Protein AF-V4AM12-F1 (afdb_monomer)

Solvent-accessible surface area (backbone atoms only — not comparable to full-atom values): 3518 Å² total; per-residue (Å²): 109,72,66,59,52,51,50,51,53,55,70,67,40,64,88,52,47,80,67,76,98,51,38,53,62,58,34,46,54,50,17,44,76,71,70,64,69,59,64,64,68,56,54,54,51,39,64,75,33,70,86,38,61,84,63,35,48,125

Secondary structure (DSSP, 8-state):
-HHHHHHHHHHH-GGG---SSS-HHHHHHHHHHTT----HHHHHHHHHTTT-HHHH--

Structure (mmCIF, N/CA/C/O backbone):
data_AF-V4AM12-F1
#
_entry.id   AF-V4AM12-F1
#
loop_
_atom_site.group_PDB
_atom_site.id
_atom_site.type_symbol
_atom_site.label_atom_id
_atom_site.label_alt_id
_atom_site.label_comp_id
_atom_site.label_asym_id
_atom_site.label_entity_id
_atom_site.label_seq_id
_atom_site.pdbx_PDB_ins_code
_atom_site.Cartn_x
_atom_site.Cartn_y
_atom_site.Cartn_z
_atom_site.occupancy
_atom_site.B_iso_or_equiv
_atom_site.auth_seq_id
_atom_site.auth_comp_id
_atom_site.auth_asym_id
_atom_site.auth_atom_id
_atom_site.pdbx_PDB_model_num
ATOM 1 N N . GLU A 1 1 ? 4.470 15.852 3.888 1.00 63.19 1 GLU A N 1
ATOM 2 C CA . GLU A 1 1 ? 5.266 15.233 4.977 1.00 63.19 1 GLU A CA 1
ATOM 3 C C . GLU A 1 1 ? 4.479 14.132 5.686 1.00 63.19 1 GLU A C 1
ATOM 5 O O . GLU A 1 1 ? 4.882 12.984 5.591 1.00 63.19 1 GLU A O 1
ATOM 10 N N . LYS A 1 2 ? 3.312 14.433 6.278 1.00 84.56 2 LYS A N 1
ATOM 11 C CA . LYS A 1 2 ? 2.455 13.435 6.955 1.00 84.56 2 LYS A CA 1
ATOM 12 C C . LYS A 1 2 ? 2.039 12.245 6.074 1.00 84.56 2 LYS A C 1
ATOM 14 O O . LYS A 1 2 ? 2.046 11.117 6.551 1.00 84.56 2 LYS A O 1
ATOM 19 N N . ASP A 1 3 ? 1.746 12.485 4.799 1.00 91.50 3 ASP A N 1
ATOM 20 C CA . ASP A 1 3 ? 1.315 11.436 3.863 1.00 91.50 3 ASP A CA 1
ATOM 21 C C . ASP A 1 3 ? 2.437 10.439 3.541 1.00 91.50 3 ASP A C 1
ATOM 23 O O . ASP A 1 3 ? 2.232 9.228 3.558 1.00 91.50 3 ASP A O 1
ATOM 27 N N . LEU A 1 4 ? 3.661 10.934 3.338 1.00 90.81 4 LEU A N 1
ATOM 28 C CA . LEU A 1 4 ? 4.831 10.079 3.130 1.00 90.81 4 LEU A CA 1
ATOM 29 C C . LEU A 1 4 ? 5.194 9.297 4.400 1.00 90.81 4 LEU A C 1
ATOM 31 O O . LEU A 1 4 ? 5.602 8.146 4.300 1.00 90.81 4 LEU A O 1
ATOM 35 N N . GLU A 1 5 ? 5.012 9.873 5.592 1.00 93.81 5 GLU A N 1
ATOM 36 C CA . GLU A 1 5 ? 5.198 9.149 6.860 1.00 93.81 5 GLU A CA 1
ATOM 37 C C . GLU A 1 5 ? 4.156 8.037 7.061 1.00 93.81 5 GLU A C 1
ATOM 39 O O . GLU A 1 5 ? 4.490 6.952 7.549 1.00 93.81 5 GLU A O 1
ATOM 44 N N . LEU A 1 6 ? 2.910 8.252 6.622 1.00 94.38 6 LEU A N 1
ATOM 45 C CA . LEU A 1 6 ? 1.887 7.205 6.588 1.00 94.38 6 LEU A CA 1
ATOM 46 C C . LEU A 1 6 ? 2.309 6.059 5.657 1.00 94.38 6 LEU A C 1
ATOM 48 O O . LEU A 1 6 ? 2.248 4.894 6.053 1.00 94.38 6 LEU A O 1
ATOM 52 N N . LEU A 1 7 ? 2.784 6.381 4.450 1.00 94.56 7 LEU A N 1
ATOM 53 C CA . LEU A 1 7 ? 3.265 5.379 3.495 1.00 94.56 7 LEU A CA 1
ATOM 54 C C . LEU A 1 7 ? 4.498 4.633 4.013 1.00 94.56 7 LEU A C 1
ATOM 56 O O . LEU A 1 7 ? 4.532 3.410 3.933 1.00 94.56 7 LEU A O 1
ATOM 60 N N . LYS A 1 8 ? 5.461 5.321 4.635 1.00 93.69 8 LYS A N 1
ATOM 61 C CA . LYS A 1 8 ? 6.615 4.680 5.292 1.00 93.69 8 LYS A CA 1
ATOM 62 C C . LYS A 1 8 ? 6.182 3.728 6.404 1.00 93.69 8 LYS A C 1
ATOM 64 O O . LYS A 1 8 ? 6.713 2.626 6.514 1.00 93.69 8 LYS A O 1
ATOM 69 N N . SER A 1 9 ? 5.207 4.130 7.216 1.00 94.06 9 SER A N 1
ATOM 70 C CA . SER A 1 9 ? 4.670 3.282 8.285 1.00 94.06 9 SER A CA 1
ATOM 71 C C . SER A 1 9 ? 3.996 2.032 7.713 1.00 94.06 9 SER A C 1
ATOM 73 O O . SER A 1 9 ? 4.235 0.923 8.190 1.00 94.06 9 SER A O 1
ATOM 75 N N . PHE A 1 10 ? 3.217 2.188 6.638 1.00 95.19 10 PHE A N 1
ATOM 76 C CA . PHE A 1 10 ? 2.643 1.065 5.894 1.00 95.19 10 PHE A CA 1
ATOM 77 C C . PHE A 1 10 ? 3.738 0.150 5.324 1.00 95.19 10 PHE A C 1
ATOM 79 O O . PHE A 1 10 ? 3.684 -1.069 5.485 1.00 95.19 10 PHE A O 1
ATOM 86 N N . ASP A 1 11 ? 4.776 0.727 4.723 1.00 94.00 11 ASP A N 1
ATOM 87 C CA . ASP A 1 11 ? 5.924 0.042 4.125 1.00 94.00 11 ASP A CA 1
ATOM 88 C C . ASP A 1 11 ? 6.749 -0.791 5.116 1.00 94.00 11 ASP A C 1
ATOM 90 O O . ASP A 1 11 ? 7.376 -1.776 4.710 1.00 94.00 11 ASP A O 1
ATOM 94 N N . LEU A 1 12 ? 6.776 -0.387 6.387 1.00 93.00 12 LEU A N 1
ATOM 95 C CA . LEU A 1 12 ? 7.469 -1.070 7.483 1.00 93.00 12 LEU A CA 1
ATOM 96 C C . LEU A 1 12 ? 6.580 -2.079 8.219 1.00 93.00 12 LEU A C 1
ATOM 98 O O . LEU A 1 12 ? 7.107 -2.972 8.879 1.00 93.00 12 LEU A O 1
ATOM 102 N N . ASN A 1 13 ? 5.252 -1.982 8.103 1.00 93.81 13 ASN A N 1
ATOM 103 C CA . ASN A 1 13 ? 4.365 -2.943 8.747 1.00 93.81 13 ASN A CA 1
ATOM 104 C C . ASN A 1 13 ? 4.401 -4.296 8.013 1.00 93.81 13 ASN A C 1
ATOM 106 O O . ASN A 1 13 ? 3.842 -4.437 6.927 1.00 93.81 13 ASN A O 1
ATOM 110 N N . HIS A 1 14 ? 5.031 -5.303 8.618 1.00 90.31 14 HIS A N 1
ATOM 111 C CA . HIS A 1 14 ? 5.149 -6.656 8.068 1.00 90.31 14 HIS A CA 1
ATOM 112 C C . HIS A 1 14 ? 3.831 -7.442 8.025 1.00 90.31 14 HIS A C 1
ATOM 114 O O . HIS A 1 14 ? 3.748 -8.411 7.268 1.00 90.31 14 HIS A O 1
ATOM 120 N N . GLU A 1 15 ? 2.808 -7.031 8.778 1.00 93.25 15 GLU A N 1
ATOM 121 C CA . GLU A 1 15 ? 1.501 -7.699 8.810 1.00 93.25 15 GLU A CA 1
ATOM 122 C C . GLU A 1 15 ? 0.868 -7.735 7.419 1.00 93.25 15 GLU A C 1
ATOM 124 O O . GLU A 1 15 ? 0.318 -8.755 7.033 1.00 93.25 15 GLU A O 1
ATOM 129 N N . PHE A 1 16 ? 1.052 -6.689 6.607 1.00 93.50 16 PHE A N 1
ATOM 130 C CA . PHE A 1 16 ? 0.517 -6.594 5.241 1.00 93.50 16 PHE A CA 1
ATOM 131 C C . PHE A 1 16 ? 1.352 -7.340 4.183 1.00 93.50 16 PHE A C 1
ATOM 133 O O . PHE A 1 16 ? 1.166 -7.154 2.978 1.00 93.50 16 PHE A O 1
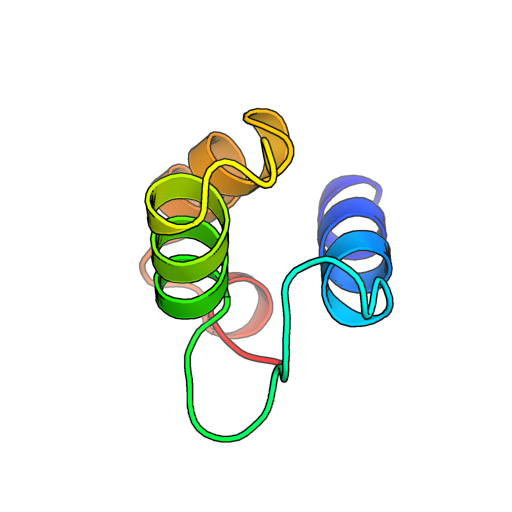ATOM 140 N N . GLY A 1 17 ? 2.289 -8.186 4.617 1.00 87.94 17 GLY A N 1
ATOM 141 C CA . GLY A 1 17 ? 3.115 -9.020 3.749 1.00 87.94 17 GLY A CA 1
ATOM 142 C C . GLY A 1 17 ? 4.318 -8.292 3.135 1.00 87.94 17 GLY A C 1
ATOM 143 O O . GLY A 1 17 ? 4.565 -7.117 3.423 1.00 87.94 17 GLY A O 1
ATOM 144 N N . PRO A 1 18 ? 5.113 -8.982 2.298 1.00 87.94 18 PRO A N 1
ATOM 145 C CA . PRO A 1 18 ? 6.354 -8.442 1.751 1.00 87.94 18 PRO A CA 1
ATOM 146 C C . PRO A 1 18 ? 6.104 -7.239 0.834 1.00 87.94 18 PRO A C 1
ATOM 148 O O . PRO A 1 18 ? 5.153 -7.220 0.057 1.00 87.94 18 PRO A O 1
ATOM 151 N N . CYS A 1 19 ? 6.995 -6.249 0.914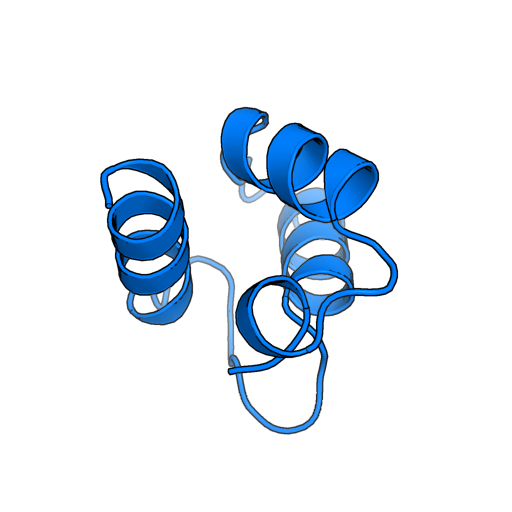 1.00 84.94 19 CYS A N 1
ATOM 152 C CA . CYS A 1 19 ? 6.939 -5.014 0.125 1.00 84.94 19 CYS A CA 1
ATOM 153 C C . CYS A 1 19 ? 7.864 -5.033 -1.108 1.00 84.94 19 CYS A C 1
ATOM 155 O O . CYS A 1 19 ? 8.042 -4.016 -1.769 1.00 84.94 19 CYS A O 1
ATOM 157 N N . THR A 1 20 ? 8.519 -6.159 -1.395 1.00 84.81 20 THR A N 1
ATOM 158 C CA . THR A 1 20 ? 9.526 -6.260 -2.456 1.00 84.81 20 THR A CA 1
ATOM 159 C C . THR A 1 20 ? 8.909 -6.705 -3.779 1.00 84.81 20 THR A C 1
ATOM 161 O O . THR A 1 20 ? 8.126 -7.653 -3.826 1.00 84.81 20 THR A O 1
ATOM 164 N N . GLY A 1 21 ? 9.294 -6.034 -4.869 1.00 87.56 21 GLY A N 1
ATOM 165 C CA . GLY A 1 21 ? 8.906 -6.409 -6.234 1.00 87.56 21 GLY A CA 1
ATOM 166 C C . GLY A 1 21 ? 7.454 -6.102 -6.614 1.00 87.56 21 GLY A C 1
ATOM 167 O O . GLY A 1 21 ? 7.000 -6.589 -7.644 1.00 87.56 21 GLY A O 1
ATOM 168 N N . ILE A 1 22 ? 6.736 -5.326 -5.798 1.00 93.81 22 ILE A N 1
ATOM 169 C CA . ILE A 1 22 ? 5.363 -4.874 -6.048 1.00 93.81 22 ILE A CA 1
ATOM 170 C C . ILE A 1 22 ? 5.211 -3.408 -5.629 1.00 93.81 22 ILE A C 1
ATOM 172 O O . ILE A 1 22 ? 5.924 -2.929 -4.747 1.00 93.81 22 ILE A O 1
ATOM 176 N N . THR A 1 23 ? 4.263 -2.704 -6.235 1.00 95.00 23 THR A N 1
ATOM 177 C CA . THR A 1 23 ? 3.868 -1.344 -5.846 1.00 95.00 23 THR A CA 1
ATOM 178 C C . THR A 1 23 ? 3.138 -1.330 -4.502 1.00 95.00 23 THR A C 1
ATOM 180 O O . THR A 1 23 ? 2.577 -2.342 -4.060 1.00 95.00 23 THR A O 1
ATOM 183 N N . ARG A 1 24 ? 3.062 -0.158 -3.857 1.00 95.56 24 ARG A N 1
ATOM 184 C CA . ARG A 1 24 ? 2.284 0.003 -2.614 1.00 95.56 24 ARG A CA 1
ATOM 185 C C . ARG A 1 24 ? 0.805 -0.356 -2.804 1.00 95.56 24 ARG A C 1
ATOM 187 O O . ARG A 1 24 ? 0.214 -0.966 -1.917 1.00 95.56 24 ARG A O 1
ATOM 194 N N . MET A 1 25 ? 0.232 -0.046 -3.971 1.00 96.38 25 MET A N 1
ATOM 195 C CA . MET A 1 25 ? -1.167 -0.352 -4.301 1.00 96.38 25 MET A CA 1
ATOM 196 C C . MET A 1 25 ? -1.401 -1.861 -4.446 1.00 96.38 25 MET A C 1
ATOM 198 O O . MET A 1 25 ? -2.365 -2.404 -3.912 1.00 96.38 25 MET A O 1
ATOM 202 N N . GLU A 1 26 ? -0.503 -2.574 -5.126 1.00 95.62 26 GLU A N 1
ATOM 203 C CA . GLU A 1 26 ? -0.575 -4.038 -5.232 1.00 95.62 26 GLU A CA 1
ATOM 204 C C . GLU A 1 26 ? -0.448 -4.713 -3.866 1.00 95.62 26 GLU A C 1
ATOM 206 O O . GLU A 1 26 ? -1.180 -5.663 -3.573 1.00 95.62 26 GLU A O 1
ATOM 211 N N . ARG A 1 27 ? 0.439 -4.199 -3.00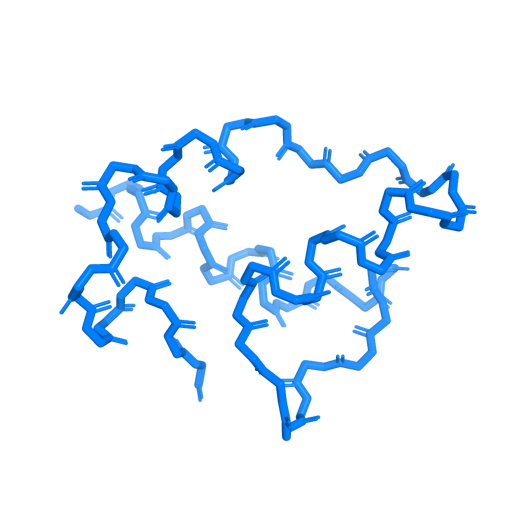8 1.00 96.44 27 ARG A N 1
ATOM 212 C CA . ARG A 1 27 ? 0.592 -4.676 -1.632 1.00 96.44 27 ARG A CA 1
ATOM 213 C C . ARG A 1 27 ? -0.675 -4.460 -0.809 1.00 96.44 27 ARG A C 1
ATOM 215 O O . ARG A 1 27 ? -1.113 -5.390 -0.136 1.00 96.44 27 ARG A O 1
ATOM 222 N N . TRP A 1 28 ? -1.277 -3.274 -0.898 1.00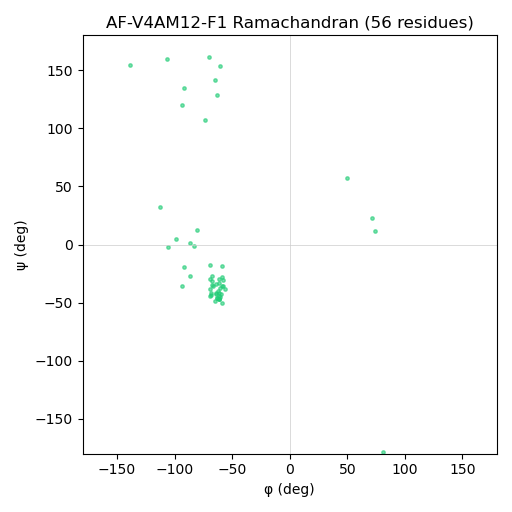 96.81 28 TRP A N 1
ATOM 22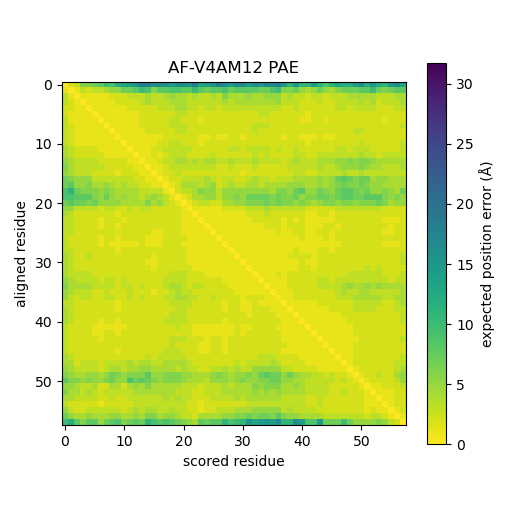3 C CA . TRP A 1 28 ? -2.536 -2.955 -0.222 1.00 96.81 28 TRP A CA 1
ATOM 224 C C . TRP A 1 28 ? -3.654 -3.907 -0.660 1.00 96.81 28 TRP A C 1
ATOM 226 O O . TRP A 1 28 ? -4.249 -4.583 0.174 1.00 96.81 28 TRP A O 1
ATOM 236 N N . ASN A 1 29 ? -3.845 -4.073 -1.972 1.00 96.56 29 ASN A N 1
ATOM 237 C CA . ASN A 1 29 ? -4.855 -4.978 -2.529 1.00 96.56 29 ASN A CA 1
ATOM 238 C C . ASN A 1 29 ? -4.641 -6.436 -2.108 1.00 96.56 29 ASN A C 1
ATOM 240 O O . ASN A 1 29 ? -5.601 -7.174 -1.896 1.00 96.56 29 ASN A O 1
ATOM 244 N N . ARG A 1 30 ? -3.386 -6.890 -2.008 1.00 95.81 30 ARG A N 1
ATOM 245 C CA . ARG A 1 30 ? -3.076 -8.231 -1.499 1.00 95.81 30 ARG A CA 1
ATOM 246 C C . ARG A 1 30 ? -3.480 -8.355 -0.030 1.00 95.81 30 ARG A C 1
ATOM 248 O O . ARG A 1 30 ? -4.126 -9.337 0.319 1.00 95.81 30 ARG A O 1
ATOM 255 N N . ALA A 1 31 ? -3.107 -7.394 0.811 1.00 96.69 31 ALA A N 1
ATOM 256 C CA . ALA A 1 31 ? -3.436 -7.424 2.232 1.00 96.69 31 ALA A CA 1
ATOM 257 C C . ALA A 1 31 ? -4.955 -7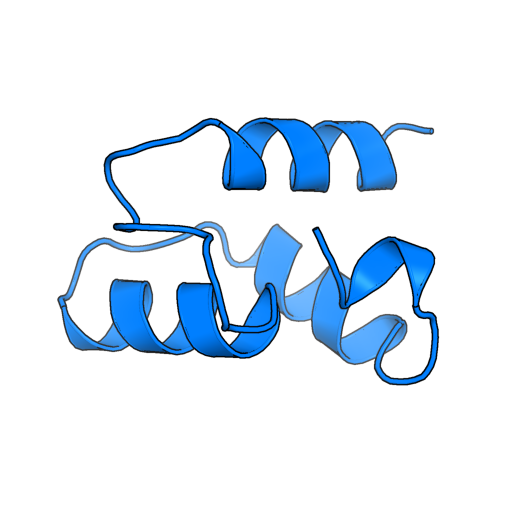.420 2.478 1.00 96.69 31 ALA A C 1
ATOM 259 O O . ALA A 1 31 ? -5.443 -8.211 3.284 1.00 96.69 31 ALA A O 1
ATOM 260 N N . ASP A 1 32 ? -5.697 -6.607 1.726 1.00 97.00 32 ASP A N 1
ATOM 261 C CA . ASP A 1 32 ? -7.162 -6.564 1.760 1.00 97.00 32 ASP A CA 1
ATOM 262 C C . ASP A 1 32 ? -7.791 -7.906 1.349 1.00 97.00 32 ASP A C 1
ATOM 264 O O . ASP A 1 32 ? -8.592 -8.477 2.087 1.00 97.00 32 ASP A O 1
ATOM 268 N N . LYS A 1 33 ? -7.317 -8.512 0.249 1.00 96.69 33 LYS A N 1
ATOM 269 C CA . LYS A 1 33 ? -7.744 -9.860 -0.181 1.00 96.69 33 LYS A CA 1
ATOM 270 C C . LYS A 1 33 ? -7.488 -10.952 0.860 1.00 96.69 33 LYS A C 1
ATOM 272 O O . LYS A 1 33 ? -8.195 -11.956 0.866 1.00 96.69 33 LYS A O 1
ATOM 277 N N . HIS A 1 34 ? -6.476 -10.784 1.7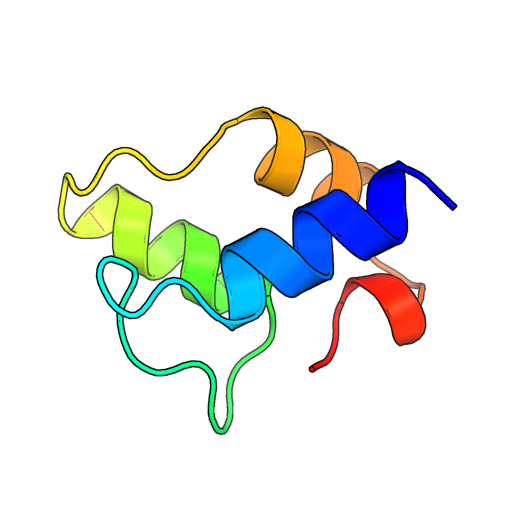09 1.00 95.38 34 HIS A N 1
ATOM 278 C CA . HIS A 1 34 ? -6.186 -11.698 2.816 1.00 95.38 34 HIS A CA 1
ATOM 279 C C . HIS A 1 34 ? -6.971 -11.374 4.097 1.00 95.38 34 HIS A C 1
ATOM 281 O O . HIS A 1 34 ? -6.795 -12.068 5.097 1.00 95.38 34 HIS A O 1
ATOM 287 N N . GLY A 1 35 ? -7.836 -10.356 4.087 1.00 95.50 35 GLY A N 1
ATOM 288 C CA . GLY A 1 35 ? -8.633 -9.951 5.246 1.00 95.50 35 GLY A CA 1
ATOM 289 C C . GLY A 1 35 ? -7.811 -9.287 6.351 1.00 95.50 35 GLY A C 1
ATOM 290 O O . GLY A 1 35 ? -8.217 -9.300 7.510 1.00 95.50 35 GLY A O 1
ATOM 291 N N . LEU A 1 36 ? -6.647 -8.722 6.011 1.00 95.62 36 LEU A N 1
ATOM 292 C CA . LEU A 1 36 ? -5.733 -8.089 6.970 1.00 95.62 36 LEU A CA 1
ATOM 293 C C . LEU A 1 36 ? -6.119 -6.637 7.287 1.00 95.62 36 LEU A C 1
ATOM 295 O O . LEU A 1 36 ? -5.458 -5.999 8.098 1.00 95.62 36 LEU A O 1
ATOM 299 N N . ASN A 1 37 ? -7.187 -6.130 6.662 1.00 95.00 37 ASN A N 1
ATOM 300 C CA . ASN A 1 37 ? -7.758 -4.799 6.879 1.00 95.00 37 ASN A CA 1
ATOM 301 C C . ASN A 1 37 ? -6.705 -3.670 6.829 1.00 95.00 37 ASN A C 1
ATOM 303 O O . ASN A 1 37 ? -6.542 -2.937 7.811 1.00 95.00 37 ASN A O 1
ATOM 307 N N . PRO A 1 38 ? -5.952 -3.525 5.719 1.00 96.38 38 PRO A N 1
ATOM 308 C CA . PRO A 1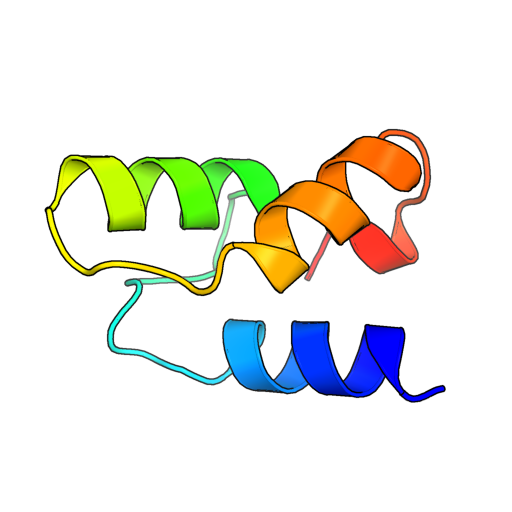 38 ? -4.997 -2.431 5.589 1.00 96.38 38 PRO A CA 1
ATOM 309 C C . PRO A 1 38 ? -5.705 -1.060 5.672 1.00 96.38 38 PRO A C 1
ATOM 311 O O . PRO A 1 38 ? -6.883 -0.949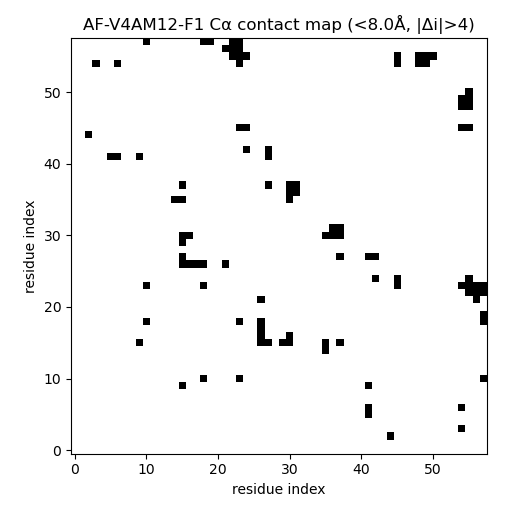 5.328 1.00 96.38 38 PRO A O 1
ATOM 314 N N . PRO A 1 39 ? -5.019 0.018 6.102 1.00 96.69 39 PRO A N 1
ATOM 315 C CA . PRO A 1 39 ? -5.669 1.310 6.316 1.00 96.69 39 PRO A CA 1
ATOM 316 C C . PRO A 1 39 ? -6.243 1.894 5.019 1.00 96.69 39 PRO A C 1
ATOM 318 O O . PRO A 1 39 ? -5.518 2.045 4.035 1.00 96.69 39 PRO A O 1
ATOM 321 N N . GLN A 1 40 ? -7.517 2.295 5.030 1.00 96.50 40 GLN A N 1
ATOM 322 C CA . GLN A 1 40 ? -8.175 2.906 3.865 1.00 96.50 40 GLN A CA 1
ATOM 323 C C . GLN A 1 40 ? -7.501 4.219 3.430 1.00 96.50 40 GLN A C 1
ATOM 325 O O . GLN A 1 40 ? -7.381 4.489 2.241 1.00 96.50 40 GLN A O 1
ATOM 330 N N . SER A 1 41 ? -6.961 4.990 4.380 1.00 96.00 41 SER A N 1
ATOM 331 C CA . SER A 1 41 ? -6.221 6.226 4.092 1.00 96.00 41 SER A CA 1
ATOM 332 C C . SER A 1 41 ? -5.013 6.008 3.177 1.00 96.00 41 SER A C 1
ATOM 334 O O . SER A 1 41 ? -4.674 6.891 2.394 1.00 96.00 41 SER A O 1
ATOM 336 N N . VAL A 1 42 ? -4.379 4.830 3.237 1.00 96.06 42 VAL A N 1
ATOM 337 C CA . VAL A 1 42 ? -3.291 4.462 2.320 1.00 96.06 42 VAL A CA 1
ATOM 338 C C . VAL A 1 42 ? -3.839 4.259 0.910 1.00 96.06 42 VAL A C 1
ATOM 340 O O . VAL A 1 42 ? -3.255 4.769 -0.040 1.00 96.06 42 VAL A O 1
ATOM 343 N N . TYR A 1 43 ? -4.967 3.565 0.755 1.00 96.75 43 TYR A N 1
ATOM 344 C CA . TYR A 1 43 ? -5.593 3.364 -0.553 1.00 96.75 43 TYR A CA 1
ATOM 345 C C . TYR A 1 43 ? -5.999 4.684 -1.205 1.00 96.75 43 TYR A C 1
ATOM 347 O O . TYR A 1 43 ? -5.700 4.913 -2.380 1.00 96.75 43 TYR A O 1
ATOM 355 N N . ASP A 1 44 ? -6.654 5.558 -0.443 1.00 96.81 44 ASP A N 1
ATOM 356 C CA . ASP A 1 44 ? -7.134 6.845 -0.942 1.00 96.81 44 ASP A CA 1
ATOM 357 C C . ASP A 1 44 ? -5.954 7.707 -1.407 1.00 96.81 44 ASP A C 1
ATOM 359 O O . ASP A 1 44 ? -5.966 8.239 -2.519 1.00 96.81 44 ASP A O 1
ATOM 363 N N . LEU A 1 45 ? -4.883 7.749 -0.608 1.00 96.00 45 LEU A N 1
ATOM 364 C CA . LEU A 1 45 ? -3.660 8.473 -0.936 1.00 96.00 45 LEU A CA 1
ATOM 365 C C . LEU A 1 45 ? -2.975 7.912 -2.193 1.00 96.00 45 LEU A C 1
ATOM 367 O O . LEU A 1 45 ? -2.600 8.662 -3.093 1.00 96.00 45 LEU A O 1
ATOM 371 N N . LEU A 1 46 ? -2.839 6.588 -2.301 1.00 95.56 46 LEU A N 1
ATOM 372 C CA . LEU A 1 46 ? -2.252 5.951 -3.484 1.00 95.56 46 LEU A CA 1
ATOM 373 C C . LEU A 1 46 ? -3.100 6.174 -4.742 1.00 95.56 46 LEU A C 1
ATOM 375 O O . LEU A 1 46 ? -2.551 6.326 -5.832 1.00 95.56 46 LEU A O 1
ATOM 379 N N . SER A 1 47 ? -4.424 6.222 -4.593 1.00 94.88 47 SER A N 1
ATOM 380 C CA . SER A 1 47 ? -5.358 6.498 -5.688 1.00 94.88 47 SER A CA 1
ATOM 381 C C . SER A 1 47 ? -5.254 7.945 -6.176 1.00 94.88 47 SER A C 1
ATOM 383 O O . SER A 1 47 ? -5.306 8.191 -7.379 1.00 94.88 47 SER A O 1
ATOM 385 N N . GLN A 1 48 ? -5.054 8.903 -5.267 1.00 95.25 48 GLN A N 1
ATOM 386 C CA . GLN A 1 48 ? -4.847 10.316 -5.606 1.00 95.25 48 GLN A CA 1
ATOM 387 C C . GLN A 1 48 ? -3.504 10.572 -6.307 1.00 95.25 48 GLN A C 1
ATOM 389 O O . GLN A 1 48 ? -3.406 11.470 -7.140 1.00 95.25 48 GLN A O 1
ATOM 394 N N . HIS A 1 49 ? -2.485 9.763 -6.006 1.00 93.50 49 HIS A N 1
ATOM 395 C CA . HIS A 1 49 ? -1.114 9.925 -6.497 1.00 93.50 49 HIS A CA 1
ATOM 396 C C . HIS A 1 49 ? -0.674 8.805 -7.456 1.00 93.50 49 HIS A C 1
ATOM 398 O O . HIS A 1 49 ? 0.505 8.460 -7.520 1.00 93.50 49 HIS A O 1
ATOM 404 N N . SER A 1 50 ? -1.596 8.244 -8.248 1.00 88.75 50 SER A N 1
ATOM 405 C CA . SER A 1 50 ? -1.353 7.045 -9.073 1.00 88.75 50 SER A CA 1
ATOM 406 C C . SER A 1 50 ? -0.218 7.164 -10.105 1.00 88.75 50 SER A C 1
ATOM 408 O O . SER A 1 50 ? 0.269 6.149 -10.595 1.00 88.75 50 SER A O 1
ATOM 410 N N . ASN A 1 51 ? 0.202 8.385 -10.453 1.00 90.94 51 ASN A N 1
ATOM 411 C CA . ASN A 1 51 ? 1.291 8.656 -11.401 1.00 90.94 51 ASN A CA 1
ATOM 412 C C . ASN A 1 51 ? 2.586 9.137 -10.725 1.00 90.94 51 ASN A C 1
ATOM 414 O O . ASN A 1 51 ? 3.581 9.380 -11.409 1.00 90.94 51 ASN A O 1
ATOM 418 N N . ASP A 1 52 ? 2.584 9.290 -9.401 1.00 93.69 52 ASP A N 1
ATOM 419 C CA . ASP A 1 52 ? 3.735 9.760 -8.642 1.00 93.69 52 ASP A CA 1
ATOM 420 C C . ASP A 1 52 ? 4.554 8.566 -8.138 1.00 93.69 52 ASP A C 1
ATOM 422 O O . ASP A 1 52 ? 4.072 7.700 -7.400 1.00 93.69 52 ASP A O 1
ATOM 426 N N . ARG A 1 53 ? 5.819 8.495 -8.554 1.00 91.00 53 ARG A N 1
ATOM 427 C CA . ARG A 1 53 ? 6.712 7.397 -8.169 1.00 91.00 53 ARG A CA 1
ATOM 428 C C . ARG A 1 53 ? 7.046 7.419 -6.684 1.00 91.00 53 ARG A C 1
ATOM 430 O O . ARG A 1 53 ? 7.196 6.344 -6.113 1.00 91.00 53 ARG A O 1
ATOM 437 N N . GLU A 1 54 ? 7.109 8.590 -6.055 1.00 91.38 54 GLU A N 1
ATOM 438 C CA . GLU A 1 54 ? 7.398 8.693 -4.621 1.00 91.38 54 GLU A CA 1
ATOM 439 C C . GLU A 1 54 ? 6.265 8.113 -3.771 1.00 91.38 54 GLU A C 1
ATOM 441 O O . GLU A 1 54 ? 6.517 7.599 -2.682 1.00 91.38 54 GLU A O 1
ATOM 446 N N . TYR A 1 55 ? 5.030 8.123 -4.285 1.00 92.25 55 TYR A N 1
ATOM 447 C CA . TYR A 1 55 ? 3.852 7.574 -3.610 1.00 92.25 55 TYR A CA 1
ATOM 448 C C . TYR A 1 55 ? 3.570 6.126 -4.012 1.00 92.25 55 TYR A C 1
ATOM 450 O O . TYR A 1 55 ? 3.168 5.327 -3.170 1.00 92.25 55 TYR A O 1
ATOM 458 N N . THR A 1 56 ? 3.814 5.741 -5.261 1.00 90.88 56 THR A N 1
ATOM 459 C CA . THR A 1 56 ? 3.464 4.396 -5.753 1.00 90.88 56 THR A CA 1
ATOM 460 C C . THR A 1 56 ? 4.533 3.332 -5.497 1.00 90.88 56 THR A C 1
ATOM 462 O O . THR A 1 56 ? 4.186 2.153 -5.371 1.00 90.88 56 THR A O 1
ATOM 465 N N . GLN A 1 57 ? 5.809 3.722 -5.404 1.00 87.25 57 GLN A N 1
ATOM 466 C CA . GLN A 1 57 ? 6.958 2.817 -5.253 1.00 87.25 57 GLN A CA 1
ATOM 467 C C . GLN A 1 57 ? 7.539 2.847 -3.835 1.00 87.25 57 GLN A C 1
ATOM 469 O O . GLN A 1 57 ? 7.334 3.814 -3.104 1.00 87.25 57 GLN A O 1
ATOM 474 N N . LYS A 1 58 ? 8.288 1.802 -3.467 1.00 74.56 58 LYS A N 1
ATOM 475 C CA . LYS A 1 58 ? 8.996 1.674 -2.186 1.00 74.56 58 LYS A CA 1
ATOM 476 C C . LYS A 1 58 ? 10.490 1.479 -2.402 1.00 74.56 58 LYS A C 1
ATOM 478 O O . LYS A 1 58 ? 10.846 0.785 -3.380 1.00 74.56 58 LYS A O 1
#

InterPro domains:
  IPR007218 DNA polymerase delta, subunit 4 [PF04081] (5-55)
  IPR007218 DNA polymerase delta, subunit 4 [PTHR14303] (2-56)

pLDDT: mean 92.62, std 5.65, range [63.19, 97.0]

Organism: Lottia gigantea (NCBI:txid225164)

Mean predicted aligned error: 2.86 Å

Sequence (58 aa):
EKDLELLKSFDLNHEFGPCTGITRMERWNRADKHGLNPPQSVYDLLSQHSNDREYTQK

Radius of gyration: 10.22 Å; Cα contacts (8 Å, |Δi|>4): 52; chains: 1; bounding box: 18×27×20 Å

Foldseek 3Di:
DVLLVLLVVLQPPCLLPHQPPAWPQVSVVSSVVVVVCDDVSLVVQCVVCVPPCSSTHD